Protein AF-A0A9N9KI65-F1 (afdb_monomer_lite)

InterPro domains:
  IPR001128 Cytochrome P450 [PF00067] (1-49)
  IPR036396 Cytochrome P450 superfamily [G3DSA:1.10.630.10] (1-50)
  IPR036396 Cytochrome P450 superfamily [SSF48264] (1-49)

Organism: NCBI:txid1348616

Foldseek 3Di:
DDDDPCPVVVVVVVCVVVVCDVVPDDDDDDVNDDFDWDPPDPDTDGDPDD

Radius of gyration: 14.99 Å; chains: 1; bounding box: 34×19×35 Å

Structure (mmCIF, N/CA/C/O backbone):
data_AF-A0A9N9KI65-F1
#
_entry.id   AF-A0A9N9KI65-F1
#
loop_
_atom_site.group_PDB
_atom_site.id
_atom_site.type_symbol
_atom_site.label_atom_id
_atom_site.label_alt_id
_atom_site.label_comp_id
_atom_site.label_asym_id
_atom_site.label_entity_id
_atom_site.label_seq_id
_atom_site.pdbx_PDB_ins_code
_atom_site.Cartn_x
_atom_site.Cartn_y
_atom_site.Cartn_z
_atom_site.occupancy
_atom_site.B_iso_or_equiv
_atom_site.auth_seq_id
_atom_site.auth_comp_id
_atom_site.auth_asym_id
_atom_site.auth_atom_id
_atom_site.pdbx_PDB_model_num
ATOM 1 N N . ARG A 1 1 ? 19.023 3.932 -19.448 1.00 78.25 1 ARG A N 1
ATOM 2 C CA . ARG A 1 1 ? 17.606 4.169 -19.059 1.00 78.25 1 ARG A CA 1
ATOM 3 C C . ARG A 1 1 ? 17.174 2.994 -18.186 1.00 78.25 1 ARG A C 1
ATOM 5 O O . ARG A 1 1 ? 17.065 1.905 -18.724 1.00 78.25 1 ARG A O 1
ATOM 12 N N . HIS A 1 2 ? 16.971 3.182 -16.881 1.00 92.62 2 HIS A N 1
ATOM 13 C CA . HIS A 1 2 ? 16.535 2.118 -15.964 1.00 92.62 2 HIS A CA 1
ATOM 14 C C . HIS A 1 2 ? 15.086 2.382 -15.553 1.00 92.62 2 HIS A C 1
ATOM 16 O O . HIS A 1 2 ? 14.833 3.119 -14.606 1.00 92.62 2 HIS A O 1
ATOM 22 N N . ARG A 1 3 ? 14.131 1.865 -16.334 1.00 94.06 3 ARG A N 1
ATOM 23 C CA . ARG A 1 3 ? 12.711 1.917 -15.962 1.00 94.06 3 ARG A CA 1
ATOM 24 C C . ARG A 1 3 ? 12.363 0.738 -15.068 1.00 94.06 3 ARG A C 1
ATOM 26 O O . ARG A 1 3 ? 12.960 -0.329 -15.192 1.00 94.06 3 ARG A O 1
ATOM 33 N N . CYS A 1 4 ? 11.370 0.935 -14.208 1.00 95.19 4 CYS A N 1
ATOM 34 C CA . CYS A 1 4 ? 10.807 -0.147 -13.419 1.00 95.19 4 CYS A CA 1
ATOM 35 C C . CYS A 1 4 ? 10.106 -1.147 -14.350 1.00 95.19 4 CYS A C 1
ATOM 37 O O . CYS A 1 4 ? 9.116 -0.812 -14.992 1.00 95.19 4 CYS A O 1
ATOM 39 N N . ILE A 1 5 ? 10.615 -2.378 -14.422 1.00 96.88 5 ILE A N 1
ATOM 40 C CA . ILE A 1 5 ? 9.969 -3.469 -15.170 1.00 96.88 5 ILE A CA 1
ATOM 41 C C . ILE A 1 5 ? 8.700 -3.977 -14.467 1.00 96.88 5 ILE A C 1
ATOM 43 O O . ILE A 1 5 ? 7.798 -4.509 -15.105 1.00 96.88 5 ILE A O 1
ATOM 47 N N . GLY A 1 6 ? 8.616 -3.781 -13.148 1.00 97.81 6 GLY A N 1
ATOM 48 C CA . GLY A 1 6 ? 7.508 -4.243 -12.314 1.00 97.81 6 GLY A CA 1
ATOM 49 C C . GLY A 1 6 ? 6.290 -3.322 -12.296 1.00 97.81 6 GLY A C 1
ATOM 50 O O . GLY A 1 6 ? 5.328 -3.638 -11.605 1.00 97.81 6 GLY A O 1
ATOM 51 N N . GLU A 1 7 ? 6.298 -2.202 -13.023 1.00 97.81 7 GLU A N 1
ATOM 52 C CA . GLU A 1 7 ? 5.227 -1.197 -12.976 1.00 97.81 7 GLU A CA 1
ATOM 53 C C . GLU A 1 7 ? 3.845 -1.804 -13.271 1.00 97.81 7 GLU A C 1
ATOM 55 O O . GLU A 1 7 ? 2.902 -1.626 -12.498 1.00 97.81 7 GLU A O 1
ATOM 60 N N . SER A 1 8 ? 3.727 -2.606 -14.333 1.00 97.88 8 SER A N 1
AT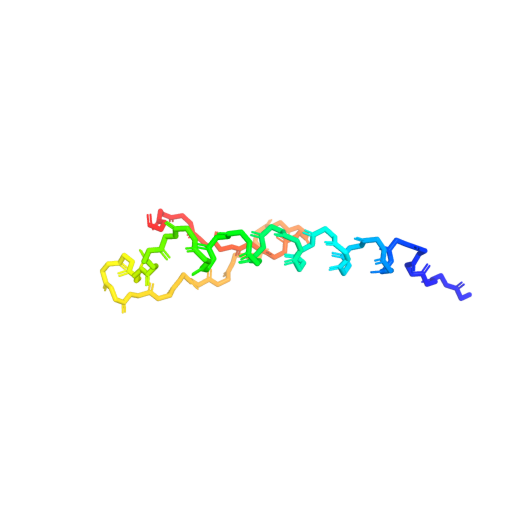OM 61 C CA . SER A 1 8 ? 2.462 -3.258 -14.693 1.00 97.88 8 SER A CA 1
ATOM 62 C C . SER A 1 8 ? 1.980 -4.240 -13.621 1.00 97.88 8 SER A C 1
ATOM 64 O O . SER A 1 8 ? 0.787 -4.284 -13.320 1.00 97.88 8 SER A O 1
ATOM 66 N N . PHE A 1 9 ? 2.895 -4.996 -13.008 1.00 98.31 9 PHE A N 1
ATOM 67 C CA . PHE A 1 9 ? 2.548 -5.925 -11.933 1.00 98.31 9 PHE A CA 1
ATOM 68 C C . PHE A 1 9 ? 2.125 -5.183 -10.659 1.00 98.31 9 PHE A C 1
ATOM 70 O O . PHE A 1 9 ? 1.123 -5.549 -10.048 1.00 98.31 9 PHE A O 1
ATOM 77 N N . ALA A 1 10 ? 2.811 -4.089 -10.308 1.00 98.38 10 ALA A N 1
ATOM 78 C CA . ALA A 1 10 ? 2.459 -3.252 -9.164 1.00 98.38 10 ALA A CA 1
ATOM 79 C C . ALA A 1 10 ? 1.029 -2.699 -9.286 1.00 98.38 10 ALA A C 1
ATOM 81 O O . ALA A 1 10 ? 0.273 -2.720 -8.314 1.00 98.38 10 ALA A O 1
ATOM 82 N N . TYR A 1 11 ? 0.617 -2.288 -10.492 1.00 98.50 11 TYR A N 1
ATOM 83 C CA . TYR A 1 11 ? -0.766 -1.880 -10.742 1.00 98.50 11 TYR A CA 1
ATOM 84 C C . TYR A 1 11 ? -1.767 -3.005 -10.487 1.00 98.50 11 TYR A C 1
ATOM 86 O O . TYR A 1 11 ? -2.782 -2.763 -9.836 1.00 98.50 11 TYR A O 1
ATOM 94 N N . VAL A 1 12 ? -1.506 -4.216 -10.984 1.00 98.56 12 VAL A N 1
ATOM 95 C CA . VAL A 1 12 ? -2.396 -5.367 -10.764 1.00 98.56 12 VAL A CA 1
ATOM 96 C C . VAL A 1 12 ? -2.483 -5.698 -9.277 1.00 98.56 12 VAL A C 1
ATOM 98 O O . VAL A 1 12 ? -3.586 -5.854 -8.753 1.00 98.56 12 VAL A O 1
ATOM 101 N N . GLN A 1 13 ? -1.348 -5.736 -8.580 1.00 98.69 13 GLN A N 1
ATOM 102 C CA . GLN A 1 13 ? -1.292 -6.062 -7.160 1.00 98.69 13 GLN A CA 1
ATOM 103 C C . GLN A 1 13 ? -2.075 -5.044 -6.316 1.00 98.69 13 GLN A C 1
ATOM 105 O O . GLN A 1 13 ? -2.987 -5.425 -5.581 1.00 98.69 13 GLN A O 1
ATOM 110 N N . ILE A 1 14 ? -1.769 -3.748 -6.447 1.00 98.50 14 ILE A N 1
ATOM 111 C CA . ILE A 1 14 ? -2.385 -2.697 -5.623 1.00 98.50 14 ILE A CA 1
ATOM 112 C C . ILE A 1 14 ? -3.881 -2.585 -5.921 1.00 98.50 14 ILE A C 1
ATOM 114 O O . ILE A 1 14 ? -4.687 -2.521 -4.993 1.00 98.50 14 ILE A O 1
ATOM 118 N N . LYS A 1 15 ? -4.276 -2.609 -7.202 1.00 98.50 15 LYS A N 1
ATOM 119 C CA . LYS A 1 15 ? -5.692 -2.514 -7.583 1.00 98.50 15 LYS A CA 1
ATOM 120 C C . LYS A 1 15 ? -6.492 -3.700 -7.069 1.00 98.50 15 LYS A C 1
ATOM 122 O O . LYS A 1 15 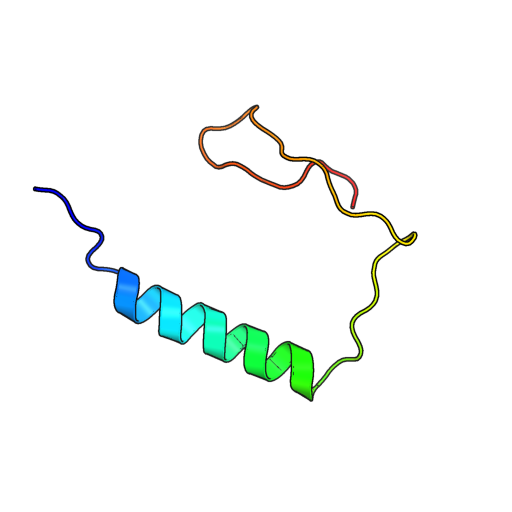? -7.590 -3.488 -6.576 1.00 98.50 15 LYS A O 1
ATOM 127 N N . THR A 1 16 ? -5.955 -4.916 -7.156 1.00 98.56 16 THR A N 1
ATOM 128 C CA . THR A 1 16 ? -6.641 -6.122 -6.669 1.00 98.56 16 THR A CA 1
ATOM 129 C C . THR A 1 16 ? -6.860 -6.060 -5.161 1.00 98.56 16 THR A C 1
ATOM 131 O O . THR A 1 16 ? -7.983 -6.254 -4.700 1.00 98.56 16 THR A O 1
ATOM 134 N N . ILE A 1 17 ? -5.818 -5.727 -4.393 1.00 98.56 17 ILE A N 1
ATOM 135 C CA . ILE A 1 17 ? -5.918 -5.634 -2.930 1.00 98.56 17 ILE A CA 1
ATOM 136 C C . ILE A 1 17 ? -6.908 -4.531 -2.539 1.00 98.56 17 ILE A C 1
ATOM 138 O O . ILE A 1 17 ? -7.842 -4.785 -1.783 1.00 98.56 17 ILE A O 1
ATOM 142 N N . LEU A 1 18 ? -6.768 -3.328 -3.105 1.00 98.31 18 LEU A N 1
ATOM 143 C CA . LEU A 1 18 ? -7.658 -2.206 -2.799 1.00 98.31 18 LEU A CA 1
ATOM 144 C C . LEU A 1 18 ? -9.115 -2.493 -3.202 1.00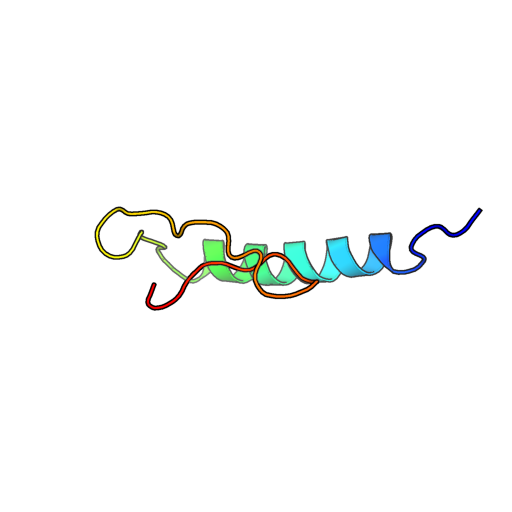 98.31 18 LEU A C 1
ATOM 146 O O . LEU A 1 18 ? -10.039 -2.156 -2.467 1.00 98.31 18 LEU A O 1
ATOM 150 N N . ALA A 1 19 ? -9.326 -3.161 -4.339 1.00 98.50 19 ALA A N 1
ATOM 151 C CA . ALA A 1 19 ? -10.638 -3.588 -4.816 1.00 98.50 19 ALA A CA 1
ATOM 152 C C . ALA A 1 19 ? -11.347 -4.527 -3.832 1.00 98.50 19 ALA A C 1
ATOM 154 O O . ALA A 1 19 ? -12.566 -4.424 -3.681 1.00 98.50 19 ALA A O 1
ATOM 155 N N . ILE A 1 20 ? -10.607 -5.431 -3.188 1.00 98.56 20 ILE A N 1
ATOM 156 C CA . ILE A 1 20 ? -11.145 -6.320 -2.155 1.00 98.56 20 ILE A CA 1
ATOM 157 C C . ILE A 1 20 ? -11.432 -5.519 -0.883 1.00 98.56 20 ILE A C 1
ATOM 159 O O . ILE A 1 20 ? -12.516 -5.652 -0.323 1.00 98.56 20 ILE A O 1
ATOM 163 N N . LEU A 1 21 ? -10.513 -4.644 -0.458 1.00 98.44 21 LEU A N 1
ATOM 164 C CA . LEU A 1 21 ? -10.682 -3.866 0.773 1.00 98.44 21 LEU A CA 1
ATOM 165 C C . LEU A 1 21 ? -11.939 -2.986 0.742 1.00 98.44 21 LEU A C 1
ATOM 167 O O . LEU A 1 21 ? -12.742 -3.041 1.667 1.00 98.44 21 LEU A O 1
ATOM 171 N N . VAL A 1 22 ? -12.147 -2.236 -0.344 1.00 97.81 22 VAL A N 1
ATOM 172 C CA . VAL A 1 22 ? -13.289 -1.312 -0.483 1.00 97.81 22 VAL A CA 1
ATOM 173 C C . VAL A 1 22 ? -14.630 -2.044 -0.628 1.00 97.81 22 VAL A C 1
ATOM 175 O O . VAL A 1 22 ? -15.666 -1.496 -0.273 1.00 97.81 22 VAL A O 1
ATOM 178 N N . ARG A 1 23 ? -14.643 -3.277 -1.156 1.00 98.06 23 ARG A N 1
ATOM 179 C CA . ARG A 1 23 ? -15.881 -4.071 -1.291 1.00 98.06 23 ARG A CA 1
ATOM 180 C C . ARG A 1 23 ? -16.269 -4.795 -0.006 1.00 98.06 23 ARG A C 1
ATOM 182 O O . ARG A 1 23 ? -17.452 -5.029 0.211 1.00 98.06 23 ARG A O 1
ATOM 189 N N . THR A 1 24 ? -15.282 -5.191 0.792 1.00 98.56 24 THR A N 1
ATOM 190 C CA . THR A 1 24 ? -15.490 -6.080 1.943 1.00 98.56 24 THR A CA 1
ATOM 191 C C . THR A 1 24 ? -15.567 -5.322 3.267 1.00 98.56 24 THR A C 1
ATOM 193 O O . THR A 1 24 ? -16.179 -5.819 4.209 1.00 98.56 24 THR A O 1
ATOM 196 N N . PHE A 1 25 ? -14.975 -4.127 3.360 1.00 97.94 25 PHE A N 1
ATOM 197 C CA . PHE A 1 25 ? -14.875 -3.374 4.611 1.00 97.94 25 PHE A CA 1
ATOM 198 C C . PHE A 1 25 ? -15.382 -1.937 4.464 1.00 97.94 25 PHE A C 1
ATOM 200 O O . PHE A 1 25 ? -15.206 -1.304 3.424 1.00 97.94 25 PHE A O 1
ATOM 207 N N . ASN A 1 26 ? -15.937 -1.398 5.552 1.00 96.19 26 ASN A N 1
ATOM 208 C CA . ASN A 1 26 ? -16.122 0.042 5.721 1.00 96.19 26 ASN A CA 1
ATOM 209 C C . ASN A 1 26 ? -14.848 0.615 6.347 1.00 96.19 26 ASN A C 1
ATOM 211 O O . ASN A 1 26 ? -14.474 0.232 7.454 1.00 96.19 26 ASN A O 1
ATOM 215 N N . LEU A 1 27 ? -14.156 1.480 5.608 1.00 94.56 27 LEU A N 1
ATOM 216 C CA . LEU A 1 27 ? -12.883 2.064 6.022 1.00 94.56 27 LEU A CA 1
ATOM 217 C C . LEU A 1 27 ? -13.124 3.441 6.644 1.00 94.56 27 LEU A C 1
ATOM 219 O O . LEU A 1 27 ? -13.717 4.310 6.010 1.00 94.56 27 LEU A O 1
ATOM 223 N N . GLU A 1 28 ? -12.606 3.649 7.850 1.00 94.06 28 GLU A N 1
ATOM 224 C CA . GLU A 1 28 ? -12.636 4.932 8.552 1.00 94.06 28 GLU A CA 1
ATOM 225 C C . GLU A 1 28 ? -11.229 5.305 9.024 1.00 94.06 28 GLU A C 1
ATOM 227 O O . GLU A 1 28 ? -10.377 4.442 9.253 1.00 94.06 28 GLU A O 1
ATOM 232 N N . LEU A 1 29 ? -10.972 6.605 9.162 1.00 91.00 29 LEU A N 1
ATOM 233 C CA . LEU A 1 29 ? -9.698 7.092 9.679 1.00 91.00 29 LEU A CA 1
ATOM 234 C C . LEU A 1 29 ? -9.664 6.970 11.198 1.00 91.00 29 LEU A C 1
ATOM 236 O O . LEU A 1 29 ? -10.516 7.523 11.896 1.00 91.00 29 LEU A O 1
ATOM 240 N N . HIS A 1 30 ? -8.616 6.334 11.718 1.00 86.56 30 HIS A N 1
ATOM 241 C CA . HIS A 1 30 ? -8.362 6.336 13.151 1.00 86.56 30 HIS A CA 1
ATOM 242 C C . HIS A 1 30 ? -8.150 7.778 13.641 1.00 86.56 30 HIS A C 1
ATOM 244 O O . HIS A 1 30 ? -7.350 8.533 13.086 1.00 86.56 30 HIS A O 1
ATOM 250 N N . ASN A 1 31 ? -8.916 8.189 14.656 1.00 88.25 31 ASN A N 1
ATOM 251 C CA . ASN A 1 31 ? -8.902 9.541 15.229 1.00 88.25 31 ASN A CA 1
ATOM 252 C C . ASN A 1 31 ? -9.091 10.688 14.215 1.00 88.25 31 ASN A C 1
ATOM 254 O O . ASN A 1 31 ? -8.706 11.821 14.507 1.00 88.25 31 ASN A O 1
ATOM 258 N N . ASN A 1 32 ? -9.664 10.412 13.035 1.00 87.69 32 ASN A N 1
ATOM 259 C CA . ASN A 1 32 ? -9.842 11.376 11.946 1.00 87.69 32 ASN A CA 1
ATOM 260 C C . ASN A 1 32 ? -8.542 12.114 11.544 1.00 87.69 32 ASN A C 1
ATOM 262 O O . ASN A 1 32 ? -8.569 13.294 11.188 1.00 87.69 32 ASN A O 1
ATOM 266 N N . LYS A 1 33 ? -7.387 11.439 11.643 1.00 89.31 33 LYS A N 1
ATOM 267 C CA . LYS A 1 33 ? -6.066 11.998 11.317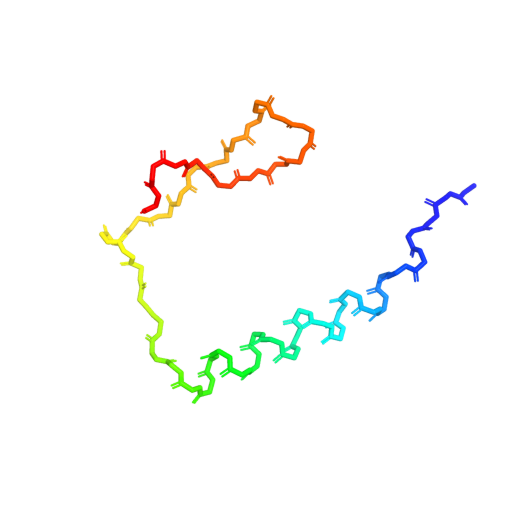 1.00 89.31 33 LYS A CA 1
ATOM 268 C C . LYS A 1 33 ? -5.360 11.153 10.263 1.00 89.31 33 LYS A C 1
ATOM 270 O O . LYS A 1 33 ? -5.392 9.928 10.314 1.00 89.31 33 LYS A O 1
ATOM 275 N N . PHE A 1 34 ? -4.681 11.823 9.335 1.00 90.88 34 PHE A N 1
ATOM 276 C CA . PHE A 1 34 ? -3.729 11.178 8.435 1.00 90.88 34 PHE A CA 1
ATOM 277 C C . PHE A 1 34 ? -2.326 11.184 9.056 1.00 90.88 34 PHE A C 1
ATOM 279 O O . PHE A 1 34 ? -1.953 12.172 9.694 1.00 90.88 34 PHE A O 1
ATOM 286 N N . PRO A 1 35 ? -1.539 10.113 8.870 1.00 92.69 35 PRO A N 1
ATOM 287 C CA . PRO A 1 35 ? -0.161 10.071 9.336 1.00 92.69 35 PRO A CA 1
ATOM 288 C C . PRO A 1 35 ? 0.730 11.037 8.546 1.00 92.69 35 PRO A C 1
ATOM 290 O O . PRO A 1 35 ? 0.541 11.247 7.348 1.00 92.69 35 PRO A O 1
ATOM 293 N N . GLU A 1 36 ? 1.747 11.584 9.210 1.00 93.31 36 GLU A N 1
ATOM 294 C CA . GLU A 1 36 ? 2.805 12.352 8.550 1.00 93.31 36 GLU A CA 1
ATOM 295 C C . GLU A 1 36 ? 3.808 11.427 7.840 1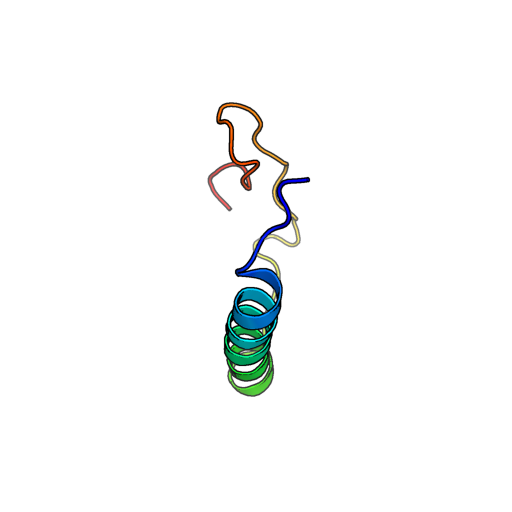.00 93.31 36 GLU A C 1
ATOM 297 O O . GLU A 1 36 ? 3.977 10.266 8.222 1.00 93.31 36 GLU A O 1
ATOM 302 N N . CYS A 1 37 ? 4.532 11.956 6.850 1.00 94.94 37 CYS A N 1
ATOM 303 C CA . CYS A 1 37 ? 5.632 11.243 6.202 1.00 94.94 37 CYS A CA 1
ATOM 304 C C . CYS A 1 37 ? 6.855 11.115 7.130 1.00 94.94 37 CYS A C 1
ATOM 306 O O . CYS A 1 37 ? 7.275 12.077 7.778 1.00 94.94 37 CYS A O 1
ATOM 308 N N . ASP A 1 38 ? 7.454 9.930 7.142 1.00 95.88 38 ASP A N 1
ATOM 309 C CA . ASP A 1 38 ? 8.715 9.587 7.786 1.00 95.88 38 ASP A CA 1
ATOM 310 C C . ASP A 1 38 ? 9.830 9.500 6.732 1.00 95.88 38 ASP A C 1
ATOM 312 O O . ASP A 1 38 ? 9.759 8.698 5.798 1.00 95.88 38 ASP A O 1
ATOM 316 N N . PHE A 1 39 ? 10.858 10.335 6.897 1.00 95.88 39 PHE A N 1
ATOM 317 C CA . PHE A 1 39 ? 12.032 10.427 6.021 1.00 95.88 39 PHE A CA 1
ATOM 318 C C . PHE A 1 39 ? 13.311 9.885 6.682 1.00 95.88 39 PHE A C 1
ATOM 320 O O . PHE A 1 39 ? 14.411 10.132 6.196 1.00 95.88 39 PHE A O 1
ATOM 327 N N . THR A 1 40 ? 13.193 9.165 7.803 1.00 96.19 40 THR A N 1
ATOM 328 C CA . THR A 1 40 ? 14.344 8.565 8.501 1.00 96.19 40 THR A CA 1
ATOM 329 C C . THR A 1 40 ? 14.964 7.391 7.740 1.00 96.19 40 THR A C 1
ATOM 331 O O . THR A 1 40 ? 16.1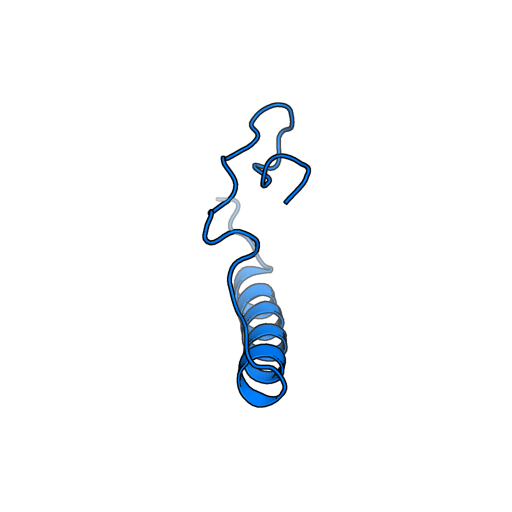09 7.026 8.001 1.00 96.19 40 THR A O 1
ATOM 334 N N . THR A 1 41 ? 14.239 6.811 6.776 1.00 94.81 41 THR A N 1
ATOM 335 C CA . THR A 1 41 ? 14.732 5.743 5.895 1.00 94.81 41 THR A CA 1
ATOM 336 C C . THR A 1 41 ? 14.592 6.118 4.417 1.00 94.81 41 THR A C 1
ATOM 338 O O . THR A 1 41 ? 13.908 7.076 4.066 1.00 94.81 41 THR A O 1
ATOM 341 N N . MET A 1 42 ? 15.233 5.348 3.529 1.00 96.00 42 MET A N 1
ATOM 342 C CA . MET A 1 42 ? 15.176 5.581 2.077 1.00 96.00 42 MET A CA 1
ATOM 343 C C . MET A 1 42 ? 13.787 5.350 1.463 1.00 96.00 42 MET A C 1
ATOM 345 O O . MET A 1 42 ? 13.500 5.884 0.393 1.00 96.00 42 MET A O 1
ATOM 349 N N . MET A 1 43 ? 12.936 4.544 2.105 1.00 94.75 43 MET A N 1
ATOM 350 C CA . MET A 1 43 ? 11.533 4.407 1.722 1.00 94.75 43 MET A CA 1
ATOM 351 C C . MET A 1 43 ? 10.727 5.385 2.571 1.00 94.75 43 MET A C 1
ATOM 353 O O . MET A 1 43 ? 10.721 5.272 3.792 1.00 94.75 43 MET A O 1
ATOM 357 N N . VAL A 1 44 ? 10.033 6.329 1.939 1.00 95.44 44 VAL A N 1
ATOM 358 C CA . VAL A 1 44 ? 9.136 7.226 2.675 1.00 95.44 44 VAL A CA 1
ATOM 359 C C . VAL A 1 44 ? 7.944 6.416 3.175 1.00 95.44 44 VAL A C 1
ATOM 361 O O . VAL A 1 44 ? 7.238 5.791 2.381 1.00 95.44 44 VAL A O 1
ATOM 364 N N . LEU A 1 45 ? 7.741 6.416 4.490 1.00 95.12 45 LEU A N 1
ATOM 365 C CA . LEU A 1 45 ? 6.697 5.647 5.171 1.00 95.12 45 LEU A CA 1
ATOM 366 C C . LEU A 1 45 ? 5.782 6.584 5.975 1.00 95.12 45 LEU A C 1
ATOM 368 O O . LEU A 1 45 ? 6.134 7.738 6.196 1.00 95.12 45 LEU A O 1
ATOM 372 N N . PRO A 1 46 ? 4.624 6.119 6.460 1.00 94.75 46 PRO A N 1
ATOM 373 C CA . PRO A 1 46 ? 3.868 6.826 7.494 1.00 94.75 46 PRO A CA 1
ATOM 374 C C . PRO A 1 46 ? 4.564 6.755 8.872 1.00 94.75 46 PRO A C 1
ATOM 376 O O . PRO A 1 46 ? 5.050 5.688 9.254 1.00 94.75 46 PRO A O 1
ATOM 379 N N . LYS A 1 47 ? 4.564 7.846 9.656 1.00 93.06 47 LYS A N 1
ATOM 380 C CA . LYS A 1 47 ? 5.045 7.843 11.058 1.00 93.06 47 LYS A CA 1
ATOM 381 C C . LYS A 1 47 ? 4.161 6.966 11.969 1.00 93.06 47 LYS A C 1
ATOM 383 O O . LYS A 1 47 ? 2.945 6.919 11.801 1.00 93.06 47 LYS A O 1
ATOM 388 N N . LYS A 1 48 ? 4.768 6.296 12.963 1.00 82.94 48 LYS A N 1
ATOM 389 C CA . LYS A 1 48 ? 4.082 5.488 14.003 1.00 82.94 48 LYS A CA 1
ATOM 390 C C . LYS A 1 48 ? 3.725 6.328 15.250 1.00 82.94 48 LYS A C 1
ATOM 392 O O . LYS A 1 48 ? 4.454 7.277 15.531 1.00 82.94 48 LYS A O 1
ATOM 397 N N . PRO A 1 49 ? 2.750 5.911 16.084 1.00 73.00 49 PRO A N 1
ATOM 398 C CA . PRO A 1 49 ? 1.677 4.965 15.790 1.00 73.00 49 PRO A CA 1
ATOM 399 C C . PRO A 1 49 ? 0.576 5.681 15.000 1.00 73.00 49 PRO A C 1
ATOM 401 O O . PRO A 1 49 ? 0.171 6.785 15.362 1.00 73.00 49 PRO A O 1
ATOM 404 N N . MET A 1 50 ? 0.135 5.054 13.908 1.00 57.22 50 MET A N 1
ATOM 405 C CA . MET A 1 50 ? -1.198 5.351 13.386 1.00 57.22 50 MET A CA 1
ATOM 406 C C . MET A 1 50 ? -2.235 4.924 14.414 1.00 57.22 50 MET A C 1
ATOM 408 O O . MET A 1 50 ? -2.028 3.843 15.015 1.00 57.22 50 MET A O 1
#

Secondary structure (DSSP, 8-state):
----TTHHHHHHHHHHHHHHHHHH-----GGG-PPPEE-SSSS-EEPSP-

Sequence (50 aa):
RHRCIGESFAYVQIKTILAILVRTFNLELHNNKFPECDFTTMMVLPKKPM

pLDDT: mean 93.75, std 7.41, range [57.22, 98.69]